Protein AF-A0A392WI13-F1 (afdb_monomer)

Structure (mmCIF, N/CA/C/O backbone):
data_AF-A0A392WI13-F1
#
_entry.id   AF-A0A392WI13-F1
#
loop_
_atom_site.group_P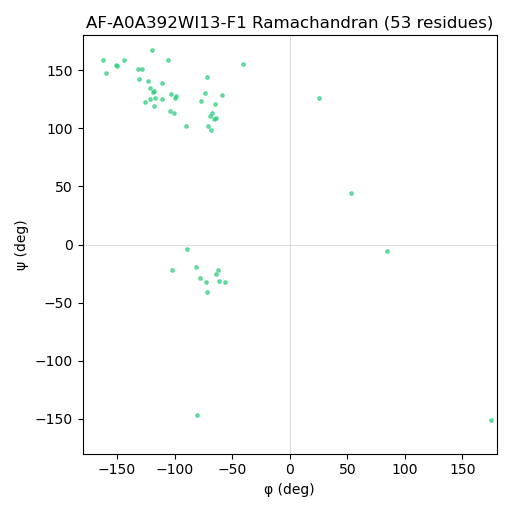DB
_atom_site.id
_atom_site.type_symbol
_atom_site.label_atom_id
_atom_site.label_alt_id
_atom_site.label_comp_id
_atom_site.label_asym_id
_atom_site.label_entity_id
_atom_site.label_seq_id
_atom_site.pdbx_PDB_ins_code
_atom_site.Cartn_x
_atom_site.Cartn_y
_atom_site.Cartn_z
_atom_site.occupancy
_atom_site.B_iso_or_equiv
_atom_site.auth_seq_id
_atom_site.auth_comp_id
_atom_site.auth_asym_id
_atom_site.auth_atom_id
_atom_site.pdbx_PDB_model_num
ATOM 1 N N . THR A 1 1 ? 24.768 27.997 -17.156 1.00 44.00 1 THR A N 1
ATOM 2 C CA . THR A 1 1 ? 23.444 27.483 -16.756 1.00 44.00 1 THR A CA 1
ATOM 3 C C . THR A 1 1 ? 23.602 26.031 -16.375 1.00 44.00 1 THR A C 1
ATOM 5 O O . THR A 1 1 ? 23.773 25.200 -17.253 1.00 44.00 1 THR A O 1
ATOM 8 N N . THR A 1 2 ? 23.689 25.735 -15.080 1.00 44.00 2 THR A N 1
ATOM 9 C CA . THR A 1 2 ? 23.920 24.370 -14.587 1.00 44.00 2 THR A CA 1
ATOM 10 C C . THR A 1 2 ? 22.567 23.703 -14.390 1.00 44.00 2 THR A C 1
ATOM 12 O O . THR A 1 2 ? 21.860 24.009 -13.435 1.00 44.00 2 THR A O 1
ATOM 15 N N . THR A 1 3 ? 22.171 22.844 -15.326 1.00 52.28 3 THR A N 1
ATOM 16 C CA . THR A 1 3 ? 20.967 22.021 -15.190 1.00 52.28 3 THR A CA 1
ATOM 17 C C . THR A 1 3 ? 21.242 20.957 -14.134 1.00 52.28 3 THR A C 1
ATOM 19 O O . THR A 1 3 ? 21.948 19.984 -14.387 1.00 52.28 3 THR A O 1
ATOM 22 N N . THR A 1 4 ? 20.728 21.157 -12.923 1.00 55.16 4 THR A N 1
ATOM 23 C CA . THR A 1 4 ? 20.729 20.131 -11.878 1.00 55.16 4 THR A CA 1
ATOM 24 C C . THR A 1 4 ? 19.775 19.018 -12.298 1.00 55.16 4 THR A C 1
ATOM 26 O O . THR A 1 4 ? 18.562 19.137 -12.144 1.00 55.16 4 THR A O 1
ATOM 29 N N . THR A 1 5 ? 20.311 17.934 -12.852 1.00 65.12 5 THR A N 1
ATOM 30 C CA . THR A 1 5 ? 19.547 16.707 -13.089 1.00 65.12 5 THR A CA 1
ATOM 31 C C . THR A 1 5 ? 19.122 16.130 -11.742 1.00 65.12 5 THR A C 1
ATOM 33 O O . THR A 1 5 ? 19.948 15.613 -10.988 1.00 65.12 5 THR A O 1
ATOM 36 N N . VAL A 1 6 ? 17.830 16.212 -11.423 1.00 64.06 6 VAL A N 1
ATOM 37 C CA . VAL A 1 6 ? 17.247 15.464 -10.306 1.00 64.06 6 VAL A CA 1
ATOM 38 C C . VAL A 1 6 ? 17.334 13.982 -10.669 1.00 64.06 6 VAL A C 1
ATOM 40 O O . VAL A 1 6 ? 16.628 13.519 -11.561 1.00 64.06 6 VAL A O 1
ATOM 43 N N . ARG A 1 7 ? 18.221 13.223 -10.011 1.00 65.12 7 ARG A N 1
ATOM 44 C CA . ARG A 1 7 ? 18.212 11.758 -10.122 1.00 65.12 7 ARG A CA 1
ATOM 45 C C . ARG A 1 7 ? 16.966 11.240 -9.414 1.00 65.12 7 ARG A C 1
ATOM 47 O O . ARG A 1 7 ? 16.874 11.316 -8.187 1.00 65.12 7 ARG A O 1
ATOM 54 N N . VAL A 1 8 ? 16.010 10.719 -10.172 1.00 61.47 8 VAL A N 1
ATOM 55 C CA . VAL A 1 8 ? 14.907 9.951 -9.597 1.00 61.47 8 VAL A CA 1
ATOM 56 C C . VAL A 1 8 ? 15.506 8.657 -9.048 1.00 61.47 8 VAL A C 1
ATOM 58 O O . VAL A 1 8 ? 16.058 7.862 -9.799 1.00 61.47 8 VAL A O 1
ATOM 61 N N . ARG A 1 9 ? 15.481 8.483 -7.722 1.00 67.00 9 ARG A N 1
ATOM 62 C CA . ARG A 1 9 ? 15.675 7.160 -7.118 1.00 67.00 9 ARG A CA 1
ATOM 63 C C . ARG A 1 9 ? 14.419 6.310 -7.345 1.00 67.00 9 ARG A C 1
ATOM 65 O O . ARG A 1 9 ? 13.322 6.829 -7.093 1.00 67.00 9 ARG A O 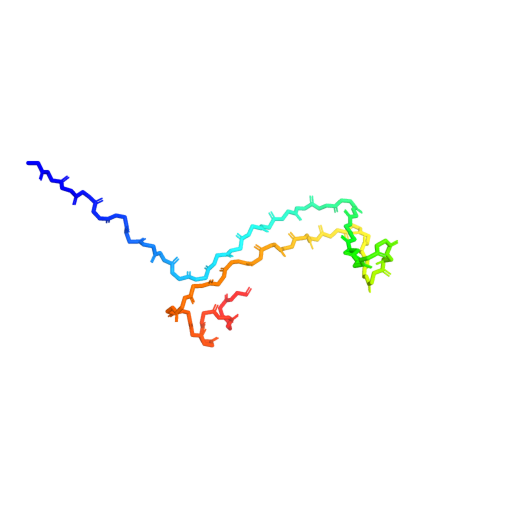1
ATOM 72 N N . ALA A 1 10 ? 14.675 5.095 -7.840 1.00 77.38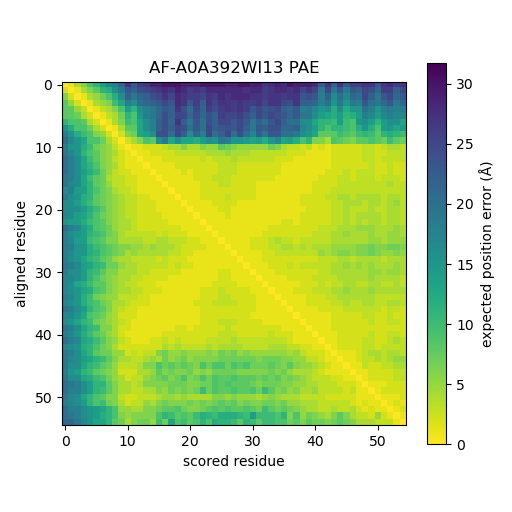 10 ALA A N 1
ATOM 73 C CA . ALA A 1 10 ? 13.827 3.903 -7.956 1.00 77.38 10 ALA A CA 1
ATOM 74 C C . ALA A 1 10 ? 12.948 3.657 -6.714 1.00 77.38 10 ALA A C 1
ATOM 76 O O . ALA A 1 10 ? 13.300 4.174 -5.653 1.00 77.38 10 ALA A O 1
ATOM 77 N N . MET A 1 11 ? 11.820 2.955 -6.910 1.00 91.25 11 MET A N 1
ATOM 78 C CA . MET A 1 11 ? 10.678 2.629 -6.029 1.00 91.25 11 MET A CA 1
ATOM 79 C C . MET A 1 11 ? 10.395 3.600 -4.871 1.00 91.25 11 MET A C 1
ATOM 81 O O . MET A 1 11 ? 11.229 3.885 -4.012 1.00 91.25 11 MET A O 1
ATOM 85 N N . ARG A 1 12 ? 9.161 4.104 -4.774 1.00 91.50 12 ARG A N 1
ATOM 86 C CA . ARG A 1 12 ? 8.770 5.036 -3.701 1.00 91.50 12 ARG A CA 1
ATOM 87 C C . ARG A 1 12 ? 7.487 4.621 -3.021 1.00 91.50 12 ARG A C 1
ATOM 89 O O . ARG A 1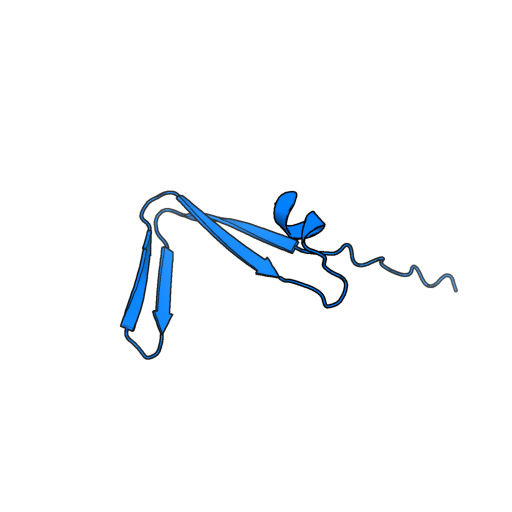 12 ? 6.538 4.222 -3.678 1.00 91.50 12 ARG A O 1
ATOM 96 N N . ALA A 1 13 ? 7.437 4.819 -1.711 1.00 94.19 13 ALA A N 1
ATOM 97 C CA . ALA A 1 13 ? 6.239 4.592 -0.923 1.00 94.19 13 ALA A CA 1
ATOM 98 C C . ALA A 1 13 ? 5.833 5.862 -0.169 1.00 94.19 13 ALA A C 1
ATOM 100 O O . ALA A 1 13 ? 6.675 6.584 0.371 1.00 94.19 13 ALA A O 1
ATOM 101 N N . VAL A 1 14 ? 4.528 6.117 -0.105 1.00 96.69 14 VAL A N 1
ATOM 102 C CA . VAL A 1 14 ? 3.926 7.049 0.851 1.00 96.69 14 VAL A CA 1
ATOM 103 C C . VAL A 1 14 ? 3.271 6.218 1.940 1.00 96.69 14 VAL A C 1
ATOM 105 O O . VAL A 1 14 ? 2.314 5.492 1.681 1.00 96.69 14 VAL A O 1
ATOM 108 N N . VAL A 1 15 ? 3.793 6.333 3.159 1.00 97.06 15 VAL A N 1
ATOM 109 C CA . VAL A 1 15 ? 3.277 5.617 4.327 1.00 97.06 15 VAL A CA 1
ATOM 110 C C . VAL A 1 15 ? 2.400 6.556 5.142 1.00 97.06 15 VAL A C 1
ATOM 112 O O . VAL A 1 15 ? 2.830 7.636 5.549 1.00 97.06 15 VAL A O 1
ATOM 115 N N . GLN A 1 16 ? 1.169 6.137 5.409 1.00 98.25 16 GLN A N 1
ATOM 116 C CA . GLN A 1 16 ? 0.195 6.894 6.184 1.00 98.25 16 GLN A CA 1
ATOM 117 C C . GLN A 1 16 ? -0.237 6.080 7.398 1.00 98.25 16 GLN A C 1
ATOM 119 O O . GLN A 1 16 ? -0.721 4.960 7.263 1.00 98.25 16 GLN A O 1
ATOM 124 N N . ARG A 1 17 ? -0.111 6.655 8.597 1.00 98.44 17 ARG A N 1
ATOM 125 C CA . ARG A 1 17 ? -0.734 6.090 9.798 1.00 98.44 17 ARG A CA 1
ATOM 126 C C . ARG A 1 17 ? -2.219 6.421 9.792 1.00 98.44 17 ARG A C 1
ATOM 128 O O . ARG A 1 17 ? -2.577 7.597 9.761 1.00 98.44 17 ARG A O 1
ATOM 135 N N . VAL A 1 18 ? -3.061 5.399 9.871 1.00 98.38 18 VAL A N 1
ATOM 136 C CA . VAL A 1 18 ? -4.512 5.528 9.723 1.00 98.38 18 VAL A CA 1
ATOM 137 C C . VAL A 1 18 ? -5.255 4.883 10.889 1.00 98.38 18 VAL A C 1
ATOM 139 O O . VAL A 1 18 ? -4.774 3.931 11.504 1.00 98.38 18 VAL A O 1
ATOM 142 N N . ALA A 1 19 ? -6.439 5.412 11.200 1.00 98.62 19 ALA A N 1
ATOM 143 C CA . ALA A 1 19 ? -7.385 4.750 12.100 1.00 98.62 19 ALA A CA 1
ATOM 144 C C . ALA A 1 19 ? -8.141 3.612 11.390 1.00 98.62 19 ALA A C 1
ATOM 146 O O . ALA A 1 19 ? -8.525 2.640 12.032 1.00 98.62 19 ALA A O 1
ATOM 147 N N . SER A 1 20 ? -8.330 3.742 10.076 1.00 98.50 20 SER A N 1
ATOM 148 C CA . SER A 1 20 ? -8.870 2.725 9.174 1.00 98.50 20 SER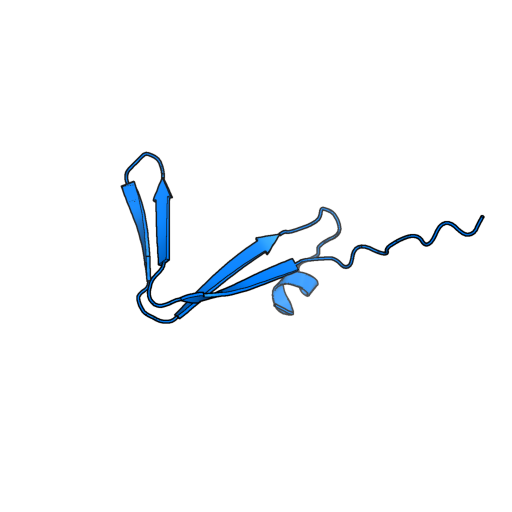 A CA 1
ATOM 149 C C . SER A 1 20 ? -8.519 3.073 7.723 1.00 98.50 20 SER A C 1
ATOM 151 O O . SER A 1 20 ? -8.233 4.233 7.412 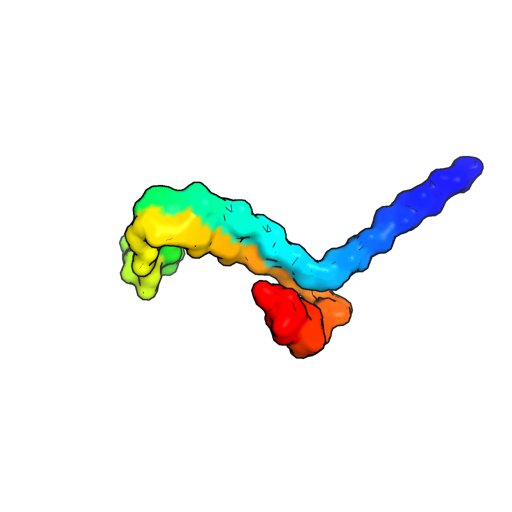1.00 98.50 20 SER A O 1
ATOM 153 N N . ALA A 1 21 ? -8.541 2.080 6.835 1.00 98.50 21 ALA A N 1
ATOM 154 C CA . ALA A 1 21 ? -8.460 2.264 5.384 1.00 98.50 21 ALA A CA 1
ATOM 155 C C . ALA A 1 21 ? -9.209 1.136 4.661 1.00 98.50 21 ALA A C 1
ATOM 157 O O . ALA A 1 21 ? -9.339 0.037 5.198 1.00 98.50 21 ALA A O 1
ATOM 158 N N . SER A 1 22 ? -9.679 1.394 3.442 1.00 98.38 22 SER A N 1
ATOM 159 C CA . SER A 1 22 ? -10.356 0.402 2.603 1.00 98.38 22 SER A CA 1
ATOM 160 C C . SER A 1 22 ? -10.018 0.592 1.127 1.00 98.38 22 SER A C 1
ATOM 162 O O . SER A 1 22 ? -9.581 1.663 0.701 1.00 98.38 22 SER A O 1
ATOM 164 N N . VAL A 1 23 ? -10.206 -0.474 0.352 1.00 97.94 23 VAL A N 1
ATOM 165 C CA . VAL A 1 23 ? -10.097 -0.481 -1.108 1.00 97.94 23 VAL A CA 1
ATOM 166 C C . VAL A 1 23 ? -11.445 -0.882 -1.682 1.00 97.94 23 VAL A C 1
ATOM 168 O O . VAL A 1 23 ? -12.033 -1.888 -1.278 1.00 97.94 23 VAL A O 1
ATOM 171 N N . GLU A 1 24 ? -11.913 -0.102 -2.648 1.00 98.38 24 GLU A N 1
ATOM 172 C CA . GLU A 1 24 ? -13.183 -0.303 -3.329 1.00 98.38 24 GLU A CA 1
ATOM 173 C C . GLU A 1 24 ? -12.951 -0.475 -4.831 1.00 98.38 24 GLU A C 1
ATOM 175 O O . GLU A 1 24 ? -12.192 0.278 -5.443 1.00 98.38 24 GLU A O 1
ATOM 180 N N . VAL A 1 25 ? -13.616 -1.464 -5.425 1.00 98.12 25 VAL A N 1
ATOM 181 C CA . VAL A 1 25 ? -13.658 -1.679 -6.873 1.00 98.12 25 VAL A CA 1
ATOM 182 C C . VAL A 1 25 ? -15.126 -1.736 -7.272 1.00 98.12 25 VAL A C 1
ATOM 184 O O . VAL A 1 25 ? -15.883 -2.535 -6.726 1.00 98.12 25 VAL A O 1
ATOM 187 N N . GLU A 1 26 ? -15.535 -0.861 -8.192 1.00 97.56 26 GLU A N 1
ATOM 188 C CA . GLU A 1 26 ? -16.912 -0.801 -8.712 1.00 97.56 26 GLU A CA 1
ATOM 189 C C . GLU A 1 26 ? -18.003 -0.691 -7.625 1.00 97.56 26 GLU A C 1
ATOM 191 O O . GLU A 1 26 ? -19.018 -1.385 -7.677 1.00 97.56 26 GLU A O 1
ATOM 196 N N . GLY A 1 27 ? -17.829 0.161 -6.609 1.00 96.88 27 GLY A N 1
ATOM 197 C CA . GLY A 1 27 ? -18.847 0.306 -5.558 1.00 96.88 27 GLY A CA 1
ATOM 198 C C . GLY A 1 27 ? -18.738 -0.721 -4.429 1.00 96.88 27 GLY A C 1
ATOM 199 O O . GLY A 1 27 ? -19.506 -0.661 -3.468 1.00 96.88 27 GLY A O 1
ATOM 200 N N . ARG A 1 28 ? -17.836 -1.707 -4.537 1.00 97.94 28 ARG A N 1
ATOM 201 C CA . ARG A 1 28 ? -17.732 -2.826 -3.596 1.00 97.94 28 ARG A CA 1
ATOM 202 C C . ARG A 1 28 ? -16.396 -2.831 -2.868 1.00 97.94 28 ARG A C 1
ATOM 204 O O . ARG A 1 28 ? -15.338 -2.875 -3.493 1.00 97.94 28 ARG A O 1
ATOM 211 N N . ILE A 1 29 ? -16.451 -2.868 -1.537 1.00 98.06 29 ILE A N 1
ATOM 212 C CA . ILE A 1 29 ? -15.262 -3.040 -0.696 1.00 98.06 29 ILE A CA 1
ATOM 213 C C . ILE A 1 29 ? -14.665 -4.424 -0.965 1.00 98.06 29 ILE A C 1
ATOM 215 O O . ILE A 1 29 ? -15.331 -5.447 -0.781 1.00 98.06 29 ILE A O 1
ATOM 219 N N . VAL A 1 30 ? -13.410 -4.443 -1.412 1.00 98.31 30 VAL A N 1
ATOM 220 C CA . VAL A 1 30 ? -12.638 -5.669 -1.669 1.00 98.31 30 VAL A CA 1
ATOM 221 C C . VAL A 1 30 ? -11.638 -5.969 -0.554 1.00 98.31 30 VAL A C 1
ATOM 223 O O . VAL A 1 30 ? -11.222 -7.114 -0.405 1.00 98.31 30 VAL A O 1
ATOM 226 N N . SER A 1 31 ? -11.251 -4.960 0.231 1.00 98.06 31 SER A N 1
ATOM 227 C CA . SER A 1 31 ? -10.345 -5.095 1.374 1.00 98.06 31 SER A CA 1
ATOM 228 C C . SER A 1 31 ? -10.510 -3.917 2.333 1.00 98.06 31 SER A C 1
ATOM 230 O O . SER A 1 31 ? -10.785 -2.797 1.897 1.00 98.06 31 SER A O 1
ATOM 232 N N . GLU A 1 32 ? -10.317 -4.154 3.628 1.00 98.31 32 GLU A N 1
ATOM 233 C CA . GLU A 1 32 ? -10.334 -3.123 4.664 1.00 98.31 32 GLU A CA 1
ATOM 234 C C . GLU A 1 32 ? -9.418 -3.478 5.837 1.00 98.31 32 GLU A C 1
ATOM 236 O O . GLU A 1 32 ? -9.156 -4.649 6.121 1.00 98.31 32 GLU A O 1
ATOM 241 N N . ILE A 1 33 ? -8.933 -2.444 6.522 1.00 98.56 33 ILE A N 1
ATOM 242 C CA . ILE A 1 33 ? -8.135 -2.546 7.743 1.00 98.56 33 ILE A CA 1
ATOM 243 C C . ILE A 1 33 ? -8.668 -1.597 8.823 1.00 98.56 33 ILE A C 1
ATOM 245 O O . ILE A 1 33 ? -9.205 -0.524 8.531 1.00 98.56 33 ILE A O 1
ATOM 249 N N . GLY A 1 34 ? -8.463 -1.982 10.085 1.00 98.25 34 GLY A N 1
ATOM 250 C CA . GLY A 1 34 ? -8.606 -1.102 11.249 1.00 98.25 34 GLY A CA 1
ATOM 251 C C . GLY A 1 34 ? -7.368 -0.211 11.460 1.00 98.25 34 GLY A C 1
ATOM 252 O O . GLY A 1 34 ? -6.709 0.164 10.487 1.00 98.25 34 GLY A O 1
ATOM 253 N N . PRO A 1 35 ? -7.007 0.125 12.713 1.00 98.62 35 PRO A N 1
ATOM 254 C CA . PRO A 1 35 ? -5.838 0.956 12.990 1.00 98.62 35 PRO A CA 1
ATOM 255 C C . PRO A 1 35 ? -4.552 0.331 12.441 1.00 98.62 35 PRO A C 1
ATOM 257 O O . PRO A 1 35 ? -4.256 -0.830 12.721 1.00 98.62 35 PRO A O 1
ATOM 260 N N . GLY A 1 36 ? -3.772 1.098 11.680 1.00 98.31 36 GLY A N 1
ATOM 261 C CA . GLY A 1 36 ? -2.591 0.558 11.012 1.00 98.31 36 GLY A CA 1
ATOM 262 C C . GLY A 1 36 ? -1.895 1.541 10.080 1.00 98.31 36 GLY A C 1
ATOM 263 O O . GLY A 1 36 ? -1.910 2.758 10.299 1.00 98.31 36 GLY A O 1
ATOM 264 N N . LEU A 1 37 ? -1.258 0.992 9.046 1.00 98.25 37 LEU A N 1
ATOM 265 C CA . LEU A 1 37 ? -0.567 1.746 8.005 1.00 98.25 37 LEU A CA 1
ATOM 266 C C . LEU A 1 37 ? -1.220 1.485 6.646 1.00 98.25 37 LEU A C 1
ATOM 268 O O . LEU A 1 37 ? -1.423 0.335 6.266 1.00 98.25 37 LEU A O 1
ATOM 272 N N . LEU A 1 38 ? -1.498 2.558 5.909 1.00 98.06 38 LEU A N 1
ATOM 273 C CA . LEU A 1 38 ? -1.786 2.518 4.479 1.00 98.06 38 LEU A CA 1
ATOM 274 C C . LEU A 1 38 ? -0.506 2.881 3.730 1.00 98.06 38 LEU A C 1
ATOM 276 O O . LEU A 1 38 ? 0.107 3.912 4.015 1.00 98.06 38 LEU A O 1
AT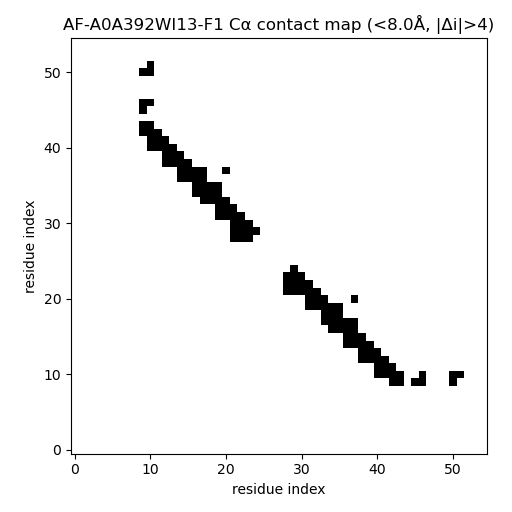OM 280 N N . VAL A 1 39 ? -0.107 2.039 2.781 1.00 97.25 39 VAL A N 1
ATOM 281 C CA . VAL A 1 39 ? 1.094 2.250 1.972 1.00 97.25 39 VAL A CA 1
ATOM 282 C C . VAL A 1 39 ? 0.685 2.387 0.512 1.00 97.25 39 VAL A C 1
ATOM 284 O O . VAL A 1 39 ? 0.098 1.473 -0.061 1.00 97.25 39 VAL A O 1
ATOM 287 N N . LEU A 1 40 ? 0.992 3.537 -0.084 1.00 97.06 40 LEU A N 1
ATOM 288 C CA . LEU A 1 40 ? 0.829 3.779 -1.516 1.00 97.06 40 LEU A CA 1
ATOM 289 C C . LEU A 1 40 ? 2.194 3.642 -2.184 1.00 97.06 40 LEU A C 1
ATOM 291 O O . LEU A 1 40 ? 3.082 4.453 -1.919 1.00 97.06 40 LEU A O 1
ATOM 295 N N . VAL A 1 41 ? 2.361 2.623 -3.025 1.00 94.25 41 VAL A N 1
ATOM 296 C CA . VAL A 1 41 ? 3.637 2.305 -3.679 1.00 94.25 41 VAL A CA 1
ATOM 297 C C . VAL A 1 41 ? 3.605 2.764 -5.135 1.00 94.25 41 VAL A C 1
ATOM 299 O O . VAL A 1 41 ? 2.671 2.461 -5.874 1.00 94.25 41 VAL A O 1
ATOM 302 N N . GLY A 1 42 ? 4.627 3.510 -5.543 1.00 93.19 42 GLY A N 1
ATOM 303 C CA . GLY A 1 42 ? 4.905 3.888 -6.922 1.00 93.19 42 GLY A CA 1
ATOM 304 C C . GLY A 1 42 ? 6.164 3.182 -7.414 1.00 93.19 42 GLY A C 1
ATOM 305 O O . GLY A 1 42 ? 7.219 3.302 -6.790 1.00 93.19 42 GLY A O 1
ATOM 306 N N . ILE A 1 43 ? 6.033 2.478 -8.536 1.00 92.19 43 ILE A N 1
ATOM 307 C CA . ILE A 1 43 ? 7.091 1.688 -9.173 1.00 92.19 43 ILE A CA 1
ATOM 308 C C . ILE A 1 43 ? 7.481 2.370 -10.495 1.00 92.19 43 ILE A C 1
ATOM 310 O O . ILE A 1 43 ? 6.614 2.877 -11.212 1.00 92.19 43 ILE A O 1
ATOM 314 N N . HIS A 1 44 ? 8.773 2.414 -10.802 1.00 90.69 44 HIS A N 1
ATOM 315 C CA . HIS A 1 44 ? 9.367 2.935 -12.034 1.00 90.69 44 HIS A CA 1
ATOM 316 C C . HIS A 1 44 ? 9.849 1.784 -12.937 1.00 90.69 44 HIS A C 1
ATOM 318 O O . HIS A 1 44 ? 10.118 0.690 -12.454 1.00 90.69 44 HIS A O 1
ATOM 324 N N . ASP A 1 45 ? 10.008 2.013 -14.246 1.00 86.88 45 ASP A N 1
ATOM 325 C CA . ASP A 1 45 ? 10.421 0.966 -15.206 1.00 86.88 45 ASP A CA 1
ATOM 326 C C . ASP A 1 45 ? 11.810 0.373 -14.929 1.00 86.88 45 ASP A C 1
ATOM 328 O O . ASP A 1 45 ? 12.121 -0.735 -15.357 1.00 86.88 45 ASP A O 1
ATOM 332 N N . SER A 1 46 ? 12.634 1.123 -14.206 1.00 87.38 46 SER A N 1
ATOM 333 C CA . SER A 1 46 ? 13.983 0.731 -13.813 1.00 87.38 46 SER A CA 1
ATOM 334 C C . SER A 1 46 ? 14.040 -0.026 -12.487 1.00 87.38 46 SER A C 1
ATOM 336 O O . SER A 1 46 ? 15.140 -0.378 -12.064 1.00 87.38 46 SER A O 1
ATOM 338 N N . ASP A 1 47 ? 12.909 -0.187 -11.796 1.00 86.94 47 ASP A N 1
ATOM 339 C CA . ASP A 1 47 ? 12.865 -0.886 -10.515 1.00 86.94 47 ASP A CA 1
ATOM 340 C C . ASP A 1 47 ? 13.065 -2.388 -10.732 1.00 86.94 47 ASP A C 1
ATOM 342 O O . ASP A 1 47 ? 12.616 -2.974 -11.719 1.00 86.94 47 ASP A O 1
ATOM 346 N N . THR A 1 48 ? 13.762 -3.010 -9.792 1.00 87.50 48 THR A N 1
ATOM 347 C CA . THR A 1 48 ? 14.108 -4.429 -9.798 1.00 87.50 48 THR A CA 1
ATOM 348 C C . THR A 1 48 ? 13.528 -5.128 -8.574 1.00 87.50 48 THR A C 1
ATOM 350 O O . THR A 1 48 ? 13.127 -4.479 -7.609 1.00 87.50 48 THR A O 1
ATOM 353 N N . ASP A 1 49 ? 13.536 -6.461 -8.569 1.00 87.31 49 ASP A N 1
ATOM 354 C CA . ASP A 1 49 ? 13.085 -7.247 -7.411 1.00 87.31 49 ASP A CA 1
ATOM 355 C C . ASP A 1 49 ? 13.857 -6.884 -6.126 1.00 87.31 49 ASP A C 1
ATOM 357 O O . ASP A 1 49 ? 13.279 -6.835 -5.045 1.00 87.31 49 ASP A O 1
ATOM 361 N N . CYS A 1 50 ? 15.137 -6.512 -6.245 1.00 84.25 50 CYS A N 1
ATOM 362 C CA . CYS A 1 50 ? 15.948 -6.039 -5.120 1.00 84.25 50 CYS A CA 1
ATOM 363 C C . CYS A 1 50 ? 15.394 -4.761 -4.466 1.00 84.25 50 CYS A C 1
ATOM 365 O O . CYS A 1 50 ? 15.588 -4.553 -3.269 1.00 84.25 50 CYS A O 1
ATOM 367 N N . ASP A 1 51 ? 14.744 -3.886 -5.241 1.00 85.75 51 ASP A N 1
ATOM 368 C CA . ASP A 1 51 ? 14.126 -2.665 -4.717 1.00 85.75 51 ASP A CA 1
ATOM 369 C C . ASP A 1 51 ? 12.856 -2.996 -3.921 1.00 85.75 51 ASP A C 1
ATOM 371 O O . ASP A 1 51 ? 12.575 -2.336 -2.922 1.00 85.75 51 ASP A O 1
ATOM 375 N N . ALA A 1 52 ? 12.134 -4.050 -4.320 1.00 84.06 52 ALA A N 1
ATOM 376 C CA . ALA A 1 52 ? 10.983 -4.565 -3.585 1.00 84.06 52 ALA A CA 1
ATOM 377 C C . ALA A 1 52 ? 11.398 -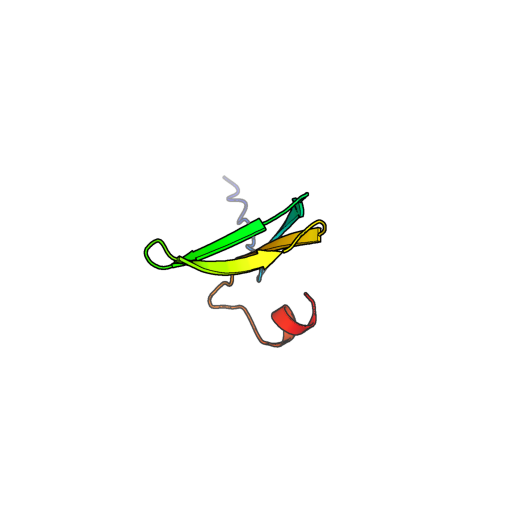5.286 -2.293 1.00 84.06 52 ALA A C 1
ATOM 379 O O . ALA A 1 52 ? 10.769 -5.069 -1.265 1.00 84.06 52 ALA A O 1
ATOM 380 N N . ASP A 1 53 ? 12.476 -6.078 -2.314 1.00 85.00 53 ASP A N 1
ATOM 381 C CA . ASP A 1 53 ? 13.001 -6.773 -1.126 1.00 85.00 53 ASP A CA 1
ATOM 382 C C . ASP A 1 53 ? 13.510 -5.810 -0.037 1.00 85.00 53 ASP A C 1
ATOM 384 O O . ASP A 1 53 ? 13.589 -6.169 1.140 1.00 85.00 53 ASP A O 1
ATOM 388 N N . TYR A 1 54 ? 1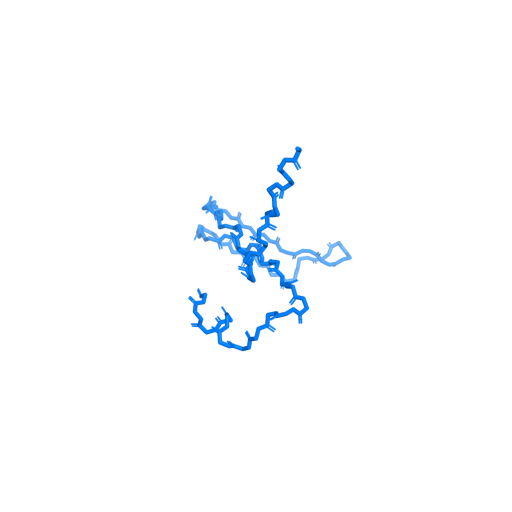3.911 -4.596 -0.424 1.00 78.69 54 TYR A N 1
ATOM 389 C CA . TYR A 1 54 ? 14.379 -3.565 0.502 1.00 78.69 54 TYR A CA 1
ATOM 390 C C . TYR A 1 54 ? 13.236 -2.783 1.177 1.00 78.69 54 TYR A C 1
ATOM 392 O O . TYR A 1 54 ? 13.475 -2.130 2.199 1.00 78.69 54 TYR A O 1
ATOM 400 N N . MET A 1 55 ? 12.027 -2.814 0.608 1.00 78.19 55 MET A N 1
ATOM 401 C CA . MET A 1 55 ? 10.836 -2.131 1.134 1.00 78.19 55 MET A CA 1
ATOM 402 C C . MET A 1 55 ? 10.078 -2.969 2.162 1.00 78.19 55 MET A C 1
ATOM 404 O O . MET A 1 55 ? 9.595 -2.345 3.137 1.00 78.19 55 MET A O 1
#

Secondary structure (DSSP, 8-state):
---------S-EEEEEEES-EEEEETTEEEEEESSEEEEEEE--TT--HHHHHT-

InterPro domains:
  IPR003732 D-aminoacyl-tRNA deacylase DTD [PF02580] (12-55)
  IPR003732 D-aminoacyl-tRNA deacylase DTD [PTHR10472] (11-55)
  IPR023509 D-aminoacyl-tRNA deacylase-like superfamily [G3DSA:3.50.80.10] (11-55)
  IPR023509 D-aminoacyl-tRNA deacylase-like superfamily [SSF69500] (11-55)

Mean predicted aligned error: 6.87 Å

Organism: NCBI:txid97028

Solvent-accessible surface area (backbone atoms only — not comparable to full-atom values): 3755 Å² total; per-residue (Å²): 136,85,81,79,77,79,78,80,77,65,59,47,73,50,79,40,83,35,72,54,52,74,43,70,57,96,95,37,79,79,46,74,48,60,72,48,75,49,74,50,75,50,80,49,96,85,48,50,71,70,59,60,75,74,106

Radius of gyration: 16.28 Å; Cα contacts (8 Å, |Δi|>4): 63; chains: 1; bounding box: 43×35×30 Å

Foldseek 3Di:
DDPPPDDDDFKDKDKDFDQKDFDDDPNDTPDIDGGDIDIDIDGDPPDDVVNVVVD

Nearest PDB structures (foldseek):
  6ptn-assembly1_a  TM=3.109E-01  e=4.927E+00  Saccharomyces cerevisiae
  4co5-assembly1_A  TM=3.225E-01  e=5.639E+00  Azospirillum brasilense
  6yfn-assembly1_AA  TM=2.503E-01  e=3.761E+00  Leviviridae sp.

pLDDT: mean 87.66, std 14.9, range [44.0, 98.62]

Sequence (55 aa):
TTTTTVRVRAMRAVVQRVASASVEVEGRIVSEIGPGLLVLVGIHDSDTDCDADYM